Protein AF-A0A6I0ERY8-F1 (afdb_monomer_lite)

pLDDT: mean 76.22, std 21.12, range [36.28, 98.38]

Secondary structure (DSSP, 8-state):
-PPTTHHHHHHHHHHHHHT--HHHHHHHHHHHHHHHHHHSPPPPP------SS---PPPTTHHHHHHHHHHHHHHHHHHHHHHHHHHHHTTS-HHHHHHHHHHHHHHSPPTTPPPPPSSPPP----------PPP--PPP--PPPPPP-

Structure (mmCIF, N/CA/C/O backbone):
data_AF-A0A6I0ERY8-F1
#
_entry.id   AF-A0A6I0ERY8-F1
#
loop_
_atom_site.group_PDB
_atom_site.id
_atom_site.type_symbol
_atom_site.label_atom_id
_atom_site.label_alt_id
_atom_site.label_comp_id
_atom_site.label_asym_id
_atom_site.label_entity_id
_atom_site.label_seq_id
_atom_site.pdbx_PDB_ins_code
_atom_site.Cartn_x
_atom_site.Cartn_y
_atom_site.Cartn_z
_atom_site.occupancy
_atom_site.B_iso_or_equiv
_atom_site.auth_seq_id
_atom_site.auth_comp_id
_atom_site.auth_asym_id
_atom_site.auth_atom_id
_atom_site.pdbx_PDB_model_num
ATOM 1 N N . MET A 1 1 ? 14.276 -9.520 5.525 1.00 51.19 1 MET A N 1
ATOM 2 C CA . MET A 1 1 ? 13.481 -9.197 4.321 1.00 51.19 1 MET A CA 1
ATOM 3 C C . MET A 1 1 ? 12.631 -10.414 3.998 1.00 51.19 1 MET A C 1
ATOM 5 O O . MET A 1 1 ? 13.179 -11.509 3.953 1.00 51.19 1 MET A O 1
ATOM 9 N N . PHE A 1 2 ? 11.310 -10.254 3.922 1.00 54.62 2 PHE A N 1
ATOM 10 C CA . PHE A 1 2 ? 10.366 -11.362 3.760 1.00 54.62 2 PHE A CA 1
ATOM 11 C C . PHE A 1 2 ? 10.671 -12.156 2.479 1.00 54.62 2 PHE A C 1
ATOM 13 O O . PHE A 1 2 ? 10.912 -11.558 1.432 1.00 54.62 2 PHE A O 1
ATOM 20 N N . GLY A 1 3 ? 10.697 -13.490 2.563 1.00 55.03 3 GLY A N 1
ATOM 21 C CA . GLY A 1 3 ? 10.873 -14.354 1.389 1.00 55.03 3 GLY A CA 1
ATOM 22 C C . GLY A 1 3 ? 9.734 -14.195 0.366 1.00 55.03 3 GLY A C 1
ATOM 23 O O . GLY A 1 3 ? 8.746 -13.509 0.653 1.00 55.03 3 GLY A O 1
ATOM 24 N N . PRO A 1 4 ? 9.829 -14.830 -0.818 1.00 57.47 4 PRO A N 1
ATOM 25 C CA . PRO A 1 4 ? 8.770 -14.773 -1.824 1.00 57.47 4 PRO A CA 1
ATOM 26 C C . PRO A 1 4 ? 7.427 -15.214 -1.215 1.00 57.47 4 PRO A C 1
ATOM 28 O O . PRO A 1 4 ? 7.301 -16.315 -0.683 1.00 57.47 4 PRO A O 1
ATOM 31 N N . GLY A 1 5 ? 6.440 -14.312 -1.230 1.00 70.81 5 GLY A N 1
ATOM 32 C CA . GLY A 1 5 ? 5.111 -14.528 -0.641 1.00 70.81 5 GLY A CA 1
ATOM 33 C C . GLY A 1 5 ? 4.985 -14.257 0.866 1.00 70.81 5 GLY A C 1
ATOM 34 O O . GLY A 1 5 ? 3.898 -14.429 1.414 1.00 70.81 5 GLY A O 1
ATOM 35 N N . GLY A 1 6 ? 6.042 -13.814 1.554 1.00 84.62 6 GLY A N 1
ATOM 36 C CA . GLY A 1 6 ? 5.975 -13.493 2.985 1.00 84.62 6 GLY A CA 1
ATOM 37 C C . GLY A 1 6 ? 5.160 -12.232 3.290 1.00 84.62 6 GLY A C 1
ATOM 38 O O . GLY A 1 6 ? 4.380 -12.229 4.238 1.00 84.62 6 GLY A O 1
ATOM 39 N N . LEU A 1 7 ? 5.278 -11.194 2.454 1.00 87.62 7 LEU A N 1
ATOM 40 C CA . LEU A 1 7 ? 4.525 -9.948 2.626 1.00 87.62 7 LEU A CA 1
ATOM 41 C C . LEU A 1 7 ? 3.002 -10.135 2.435 1.00 87.62 7 LEU A C 1
ATOM 43 O O . LEU A 1 7 ? 2.267 -9.744 3.334 1.00 87.62 7 LEU A O 1
ATOM 47 N N . PRO A 1 8 ? 2.495 -10.805 1.377 1.00 90.62 8 PRO A N 1
ATOM 48 C CA . PRO A 1 8 ? 1.063 -11.111 1.261 1.00 90.62 8 PRO A CA 1
ATOM 49 C C . PRO A 1 8 ? 0.481 -11.879 2.459 1.00 90.62 8 PRO A C 1
ATOM 51 O O . PRO A 1 8 ? -0.619 -11.578 2.923 1.00 90.62 8 PRO A O 1
ATOM 54 N N . LYS A 1 9 ? 1.228 -12.857 2.994 1.00 89.94 9 LYS A N 1
ATOM 55 C CA . LYS A 1 9 ? 0.808 -13.628 4.176 1.00 89.94 9 LYS A CA 1
ATOM 56 C C . LYS A 1 9 ? 0.721 -12.753 5.422 1.00 89.94 9 LYS A C 1
ATOM 58 O O . LYS A 1 9 ? -0.240 -12.867 6.175 1.00 89.94 9 LYS A O 1
ATOM 63 N N . LEU A 1 10 ? 1.709 -11.880 5.618 1.00 90.19 10 LEU A N 1
ATOM 64 C CA . LEU A 1 10 ? 1.696 -10.910 6.705 1.00 90.19 10 LEU A CA 1
ATOM 65 C C . LEU A 1 10 ? 0.480 -9.985 6.593 1.00 90.19 10 LEU A C 1
ATOM 67 O O . LEU A 1 10 ? -0.247 -9.841 7.565 1.00 90.19 10 LEU A O 1
ATOM 71 N N . LEU A 1 11 ? 0.221 -9.422 5.410 1.00 92.56 11 LEU A N 1
ATOM 72 C CA . LEU A 1 11 ? -0.927 -8.538 5.181 1.00 92.56 11 LEU A CA 1
ATOM 73 C C . LEU A 1 11 ? -2.255 -9.237 5.495 1.00 92.56 11 LEU A C 1
ATOM 75 O O . LEU A 1 11 ? -3.098 -8.667 6.177 1.00 92.56 11 LEU A O 1
ATOM 79 N N . SER A 1 12 ? -2.402 -10.504 5.105 1.00 91.50 12 SER A N 1
ATOM 80 C CA . SER A 1 12 ? -3.595 -11.294 5.448 1.00 91.50 12 SER A CA 1
ATOM 81 C C . SER A 1 12 ? -3.767 -11.471 6.965 1.00 91.50 12 SER A C 1
ATOM 83 O O . SER A 1 12 ? -4.885 -11.443 7.472 1.00 91.50 12 SER A O 1
ATOM 85 N N . ALA A 1 13 ? -2.671 -11.635 7.713 1.00 92.81 13 ALA A N 1
ATOM 86 C CA . ALA A 1 13 ? -2.724 -11.710 9.174 1.00 92.81 13 ALA A CA 1
ATOM 87 C C . ALA A 1 13 ? -3.077 -10.352 9.810 1.00 92.81 13 ALA A C 1
ATOM 89 O O . ALA A 1 13 ? -3.900 -10.301 10.726 1.00 92.81 13 ALA A O 1
ATOM 90 N N . LEU A 1 14 ? -2.508 -9.256 9.291 1.00 93.62 14 LEU A N 1
ATOM 91 C CA . LEU A 1 14 ? -2.787 -7.898 9.766 1.00 93.62 14 LEU A CA 1
ATOM 92 C C . LEU A 1 14 ? -4.259 -7.518 9.567 1.00 93.62 14 LEU A C 1
ATOM 94 O O . LEU A 1 14 ? -4.845 -6.910 10.458 1.00 93.62 14 LEU A O 1
ATOM 98 N N . GLU A 1 15 ? -4.885 -7.927 8.459 1.00 94.94 15 GLU A N 1
ATOM 99 C CA . GLU A 1 15 ? -6.316 -7.700 8.205 1.00 94.94 15 GLU A CA 1
ATOM 100 C C . GLU A 1 15 ? -7.194 -8.188 9.372 1.00 94.94 15 GLU A C 1
ATOM 102 O O . GLU A 1 15 ? -8.099 -7.484 9.836 1.00 94.94 15 GLU A O 1
ATOM 107 N N . ILE A 1 16 ? -6.879 -9.381 9.885 1.00 95.62 16 ILE A N 1
ATOM 108 C CA . ILE A 1 16 ? -7.598 -10.024 10.988 1.00 95.62 16 ILE A CA 1
ATOM 109 C C . ILE A 1 16 ? -7.272 -9.338 12.323 1.00 95.62 16 ILE A C 1
ATOM 111 O O . ILE A 1 16 ? -8.185 -9.045 13.095 1.00 95.62 16 ILE A O 1
ATOM 115 N N . GLU A 1 17 ? -5.994 -9.053 12.595 1.00 94.38 17 GLU A N 1
ATOM 116 C CA . GLU A 1 17 ? -5.533 -8.448 13.858 1.00 94.38 17 GLU A CA 1
ATOM 117 C C . GLU A 1 17 ? -6.061 -7.012 14.051 1.00 94.38 17 GLU A C 1
ATOM 119 O O . GLU A 1 17 ? -6.553 -6.641 15.129 1.00 94.38 17 GLU A O 1
ATOM 124 N N . ILE A 1 18 ? -6.040 -6.215 12.978 1.00 95.44 18 ILE A N 1
ATOM 125 C CA . ILE A 1 18 ? -6.644 -4.877 12.932 1.00 95.44 18 ILE A CA 1
ATOM 126 C C . ILE A 1 18 ? -8.165 -5.000 13.075 1.00 95.44 18 ILE A C 1
ATOM 128 O O . ILE A 1 18 ? -8.801 -4.213 13.783 1.00 95.44 18 ILE A O 1
ATOM 132 N N . GLY A 1 19 ? -8.743 -6.036 12.467 1.00 96.25 19 GLY A N 1
ATOM 133 C CA . GLY A 1 19 ? -10.175 -6.266 12.434 1.00 96.25 19 GLY A CA 1
ATOM 134 C C . GLY A 1 19 ? -10.841 -5.416 11.360 1.00 96.25 19 GLY A C 1
ATOM 135 O O . GLY A 1 19 ? -11.795 -4.697 11.653 1.00 96.25 19 GLY A O 1
ATOM 136 N N . ILE A 1 20 ? -10.351 -5.505 10.125 1.00 97.12 20 ILE A N 1
ATOM 137 C CA . ILE A 1 20 ? -10.990 -4.888 8.957 1.00 97.12 20 ILE A CA 1
ATOM 138 C C . ILE A 1 20 ? -12.400 -5.480 8.768 1.00 97.12 20 ILE A C 1
ATOM 140 O O . ILE A 1 20 ? -12.656 -6.653 9.060 1.00 97.12 20 ILE A O 1
ATOM 144 N N . ARG A 1 21 ? -13.360 -4.645 8.357 1.00 94.62 21 ARG A N 1
ATOM 145 C CA . ARG A 1 21 ? -14.769 -5.025 8.126 1.00 94.62 21 ARG A CA 1
ATOM 146 C C . ARG A 1 21 ? -15.166 -4.831 6.666 1.00 94.62 21 ARG A C 1
ATOM 148 O O . ARG A 1 21 ? -14.473 -4.150 5.920 1.00 94.62 21 ARG A O 1
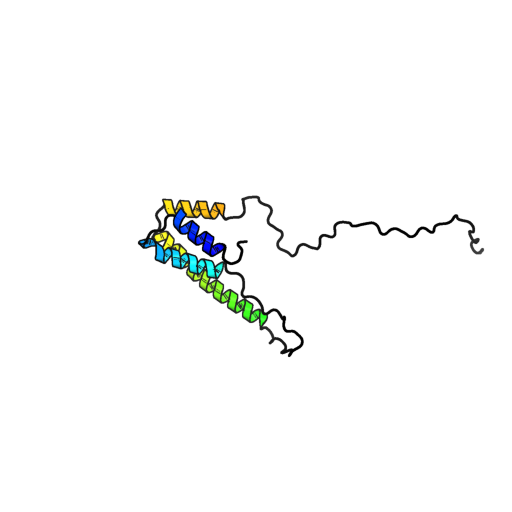ATOM 155 N N . SER A 1 22 ? -16.321 -5.368 6.271 1.00 92.62 22 SER A N 1
ATOM 156 C CA . SER A 1 22 ? -16.825 -5.321 4.887 1.00 92.62 22 SER A CA 1
ATOM 157 C C . SER A 1 22 ? -16.817 -3.916 4.266 1.00 92.62 22 SER A C 1
ATOM 159 O O . SER A 1 22 ? -16.340 -3.760 3.151 1.00 92.62 22 SER A O 1
ATOM 161 N N . GLY A 1 23 ? -17.241 -2.875 4.995 1.00 93.06 23 GLY A N 1
ATOM 162 C CA . GLY A 1 23 ? -17.217 -1.485 4.496 1.00 93.06 23 GLY A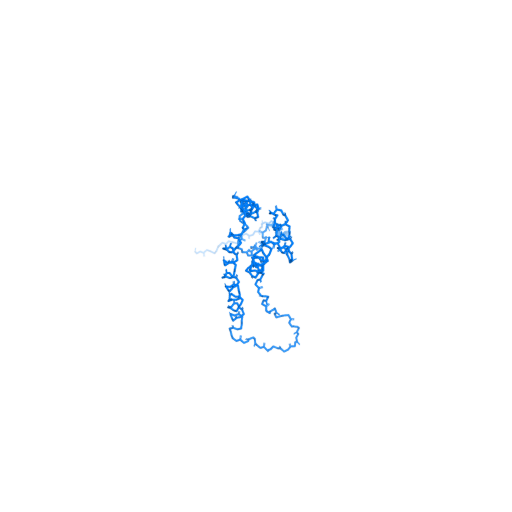 CA 1
ATOM 163 C C . GLY A 1 23 ? -15.813 -0.875 4.305 1.00 93.06 23 GLY A C 1
ATOM 164 O O . GLY A 1 23 ? -15.653 0.141 3.622 1.00 93.06 23 GLY A O 1
ATOM 165 N N . GLN A 1 24 ? -14.791 -1.495 4.898 1.00 96.00 24 GLN A N 1
ATOM 166 C CA . GLN A 1 24 ? -13.386 -1.072 4.864 1.00 96.00 24 GLN A CA 1
ATOM 167 C C . GLN A 1 24 ? -12.548 -1.920 3.895 1.00 96.00 24 GLN A C 1
ATOM 169 O O . GLN A 1 24 ? -11.450 -1.518 3.519 1.00 96.00 24 GLN A O 1
ATOM 174 N N . LEU A 1 25 ? -13.073 -3.074 3.481 1.00 96.62 25 LEU A N 1
ATOM 175 C CA . LEU A 1 25 ? -12.326 -4.141 2.823 1.00 96.62 25 LEU A CA 1
ATOM 176 C C . LEU A 1 25 ? -11.803 -3.734 1.437 1.00 96.62 25 LEU A C 1
ATOM 178 O O . LEU A 1 25 ? -10.677 -4.073 1.093 1.00 96.62 25 LEU A O 1
ATOM 182 N N . ASP A 1 26 ? -12.556 -2.937 0.678 1.00 96.69 26 ASP A N 1
ATOM 183 C CA . ASP A 1 26 ? -12.083 -2.438 -0.623 1.00 96.69 26 ASP A CA 1
ATOM 184 C C . ASP A 1 26 ? -10.897 -1.474 -0.471 1.00 96.69 26 ASP A C 1
ATOM 186 O O . ASP A 1 26 ? -9.883 -1.638 -1.137 1.00 96.69 26 ASP A O 1
ATOM 190 N N . ALA A 1 27 ? -10.963 -0.541 0.488 1.00 96.50 27 ALA A N 1
ATOM 191 C CA . ALA A 1 27 ? -9.852 0.380 0.752 1.00 96.50 27 ALA A CA 1
ATOM 192 C C . ALA A 1 27 ? -8.619 -0.353 1.308 1.00 96.50 27 ALA A C 1
ATOM 194 O O . ALA A 1 27 ? -7.484 0.020 1.018 1.00 96.50 27 ALA A O 1
ATOM 195 N N . TRP A 1 28 ? -8.840 -1.409 2.096 1.00 97.25 28 TRP A N 1
ATOM 196 C CA . TRP A 1 28 ? -7.775 -2.294 2.555 1.00 97.25 28 TRP A CA 1
ATOM 197 C C . TRP A 1 28 ? -7.102 -3.023 1.386 1.00 97.25 28 TRP A C 1
ATOM 199 O O . TRP A 1 28 ? -5.877 -3.024 1.303 1.00 97.25 28 TRP A O 1
ATOM 209 N N . ARG A 1 29 ? -7.883 -3.578 0.450 1.00 97.50 29 ARG A N 1
ATOM 210 C CA . ARG A 1 29 ? -7.359 -4.248 -0.751 1.00 97.50 29 ARG A CA 1
ATOM 211 C C . ARG A 1 29 ? -6.549 -3.299 -1.625 1.00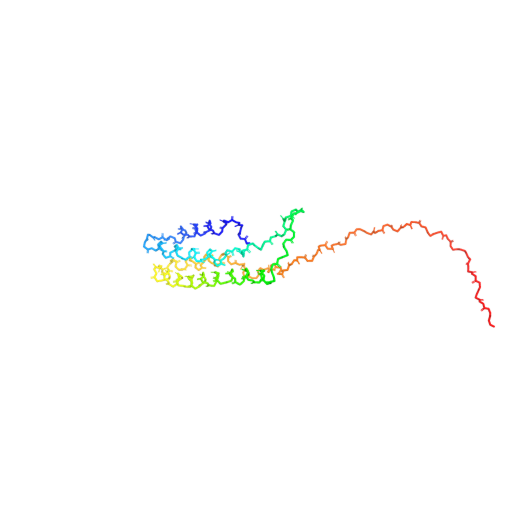 97.50 29 ARG A C 1
ATOM 213 O O . ARG A 1 29 ? -5.420 -3.638 -1.969 1.00 97.50 29 ARG A O 1
ATOM 220 N N . ASP A 1 30 ? -7.075 -2.104 -1.897 1.00 97.94 30 ASP A N 1
ATOM 221 C CA . ASP A 1 30 ? -6.374 -1.072 -2.670 1.00 97.94 30 ASP A CA 1
ATOM 222 C C . ASP A 1 30 ? -5.024 -0.713 -2.029 1.00 97.94 30 ASP A C 1
ATOM 224 O O . ASP A 1 30 ? -4.003 -0.607 -2.714 1.00 97.94 30 ASP A O 1
ATOM 228 N N . PHE A 1 31 ? -4.997 -0.585 -0.697 1.00 97.69 31 PHE A N 1
ATOM 229 C CA . PHE A 1 31 ? -3.768 -0.364 0.062 1.00 97.69 31 PHE A CA 1
ATOM 230 C C . PHE A 1 31 ? -2.788 -1.534 -0.088 1.00 97.69 31 PHE A C 1
ATOM 232 O O . PHE A 1 31 ? -1.617 -1.313 -0.403 1.00 97.69 31 PHE A O 1
ATOM 239 N N . THR A 1 32 ? -3.245 -2.775 0.106 1.00 96.50 32 THR A N 1
ATOM 240 C CA . THR A 1 32 ? -2.370 -3.951 0.020 1.00 96.50 32 THR A CA 1
ATOM 241 C C . THR A 1 32 ? -1.819 -4.163 -1.387 1.00 96.50 32 THR A C 1
ATOM 243 O O . THR A 1 32 ? -0.629 -4.440 -1.527 1.00 96.50 32 THR A O 1
ATOM 246 N N . ASP A 1 33 ? -2.631 -3.969 -2.426 1.00 96.56 33 ASP A N 1
ATOM 247 C CA . ASP A 1 33 ? -2.212 -4.119 -3.820 1.00 96.56 33 ASP A CA 1
ATOM 248 C C . ASP A 1 33 ? -1.156 -3.073 -4.185 1.00 96.56 33 ASP A C 1
ATOM 250 O O . ASP A 1 33 ? -0.094 -3.409 -4.723 1.00 96.56 33 ASP A O 1
ATOM 254 N N . ALA A 1 34 ? -1.392 -1.809 -3.822 1.00 97.50 34 ALA A N 1
ATOM 255 C CA . ALA A 1 34 ? -0.430 -0.740 -4.051 1.00 97.50 34 ALA A CA 1
ATOM 256 C C . ALA A 1 34 ? 0.875 -0.963 -3.264 1.00 97.50 34 ALA A C 1
ATOM 258 O O . ALA A 1 34 ? 1.969 -0.800 -3.813 1.00 97.50 34 ALA A O 1
ATOM 259 N N . LEU A 1 35 ? 0.785 -1.411 -2.007 1.00 95.50 35 LEU A N 1
ATOM 260 C CA . LEU A 1 35 ? 1.953 -1.722 -1.185 1.00 95.50 35 LEU A CA 1
ATOM 261 C C . LEU A 1 35 ? 2.773 -2.872 -1.778 1.00 95.50 35 LEU A C 1
ATOM 263 O O . LEU A 1 35 ? 4.000 -2.789 -1.812 1.00 95.50 35 LEU A O 1
ATOM 267 N N . LEU A 1 36 ? 2.125 -3.924 -2.286 1.00 93.69 36 LEU A N 1
ATOM 268 C CA . LEU A 1 36 ? 2.804 -5.049 -2.935 1.00 93.69 36 LEU A CA 1
ATOM 269 C C . LEU A 1 36 ? 3.538 -4.626 -4.215 1.00 93.69 36 LEU A C 1
ATOM 271 O O . LEU A 1 36 ? 4.621 -5.146 -4.487 1.00 93.69 36 LEU A O 1
ATOM 275 N N . ILE A 1 37 ? 3.002 -3.663 -4.974 1.00 93.19 37 ILE A N 1
ATOM 276 C CA . ILE A 1 37 ? 3.688 -3.092 -6.145 1.00 93.19 37 ILE A CA 1
ATOM 277 C C . ILE A 1 37 ? 4.955 -2.341 -5.720 1.00 93.19 37 ILE A C 1
ATOM 279 O O . ILE A 1 37 ? 6.008 -2.517 -6.333 1.00 93.19 37 ILE A O 1
ATOM 283 N N . VAL A 1 38 ? 4.866 -1.515 -4.676 1.00 94.56 38 VAL A N 1
ATOM 284 C CA . VAL A 1 38 ? 5.984 -0.679 -4.206 1.00 94.56 38 VAL A CA 1
ATOM 285 C C . VAL A 1 38 ? 7.071 -1.515 -3.524 1.00 94.56 38 VAL A C 1
ATOM 287 O O . VAL A 1 38 ? 8.259 -1.325 -3.786 1.00 94.56 38 VAL A O 1
ATOM 290 N N . ALA A 1 39 ? 6.671 -2.454 -2.665 1.00 90.56 39 ALA A N 1
ATOM 291 C CA . ALA A 1 39 ? 7.567 -3.305 -1.883 1.00 90.56 39 ALA A CA 1
ATOM 292 C C . ALA A 1 39 ? 8.055 -4.550 -2.643 1.00 90.56 39 ALA A C 1
ATOM 294 O O . ALA A 1 39 ? 8.906 -5.289 -2.137 1.00 90.56 39 ALA A O 1
ATOM 295 N N . GLY A 1 40 ? 7.520 -4.806 -3.841 1.00 85.75 40 GLY A N 1
ATOM 296 C CA . GLY A 1 40 ? 7.939 -5.914 -4.688 1.00 85.75 40 GLY A CA 1
ATOM 297 C C . GLY A 1 40 ? 9.441 -5.861 -5.008 1.00 85.75 40 GLY A C 1
ATOM 298 O O . GLY A 1 40 ? 10.041 -4.780 -5.043 1.00 85.75 40 GLY A O 1
ATOM 299 N N . PRO A 1 41 ? 10.095 -7.011 -5.246 1.00 79.69 41 PRO A N 1
ATOM 300 C CA . PRO A 1 41 ? 11.483 -7.023 -5.697 1.00 79.69 41 PRO A CA 1
ATOM 301 C C . PRO A 1 41 ? 11.614 -6.327 -7.062 1.00 79.69 41 PRO A C 1
ATOM 303 O O . PRO A 1 41 ? 10.651 -6.324 -7.834 1.00 79.69 41 PRO A O 1
ATOM 306 N N . PRO A 1 42 ? 12.770 -5.707 -7.369 1.00 75.69 42 PRO A N 1
ATOM 307 C CA . PRO A 1 42 ? 13.005 -5.134 -8.694 1.00 75.69 42 PRO A CA 1
ATOM 308 C C . PRO A 1 42 ? 12.849 -6.215 -9.751 1.00 75.69 42 PRO A C 1
ATOM 310 O O . PRO A 1 42 ? 13.197 -7.375 -9.502 1.00 75.69 42 PRO A O 1
ATOM 313 N N . MET A 1 43 ? 12.301 -5.833 -10.909 1.00 75.44 43 MET A N 1
ATOM 314 C CA . MET A 1 43 ? 12.190 -6.736 -12.052 1.00 75.44 43 MET A CA 1
ATOM 315 C C . MET A 1 43 ? 13.531 -7.451 -12.269 1.00 75.44 43 MET A C 1
ATOM 317 O O . MET A 1 43 ? 14.577 -6.790 -12.304 1.00 75.44 43 MET A O 1
ATOM 321 N N . PRO A 1 44 ? 13.536 -8.794 -12.36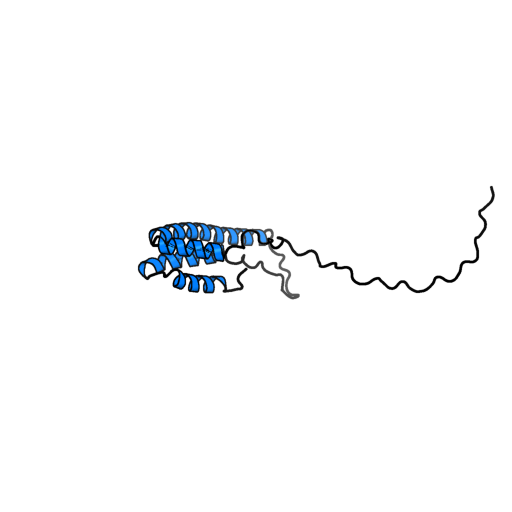2 1.00 67.69 44 PRO A N 1
ATOM 322 C CA . PRO A 1 44 ? 14.771 -9.534 -12.534 1.00 67.69 44 PRO A CA 1
ATOM 323 C C . PRO A 1 44 ? 15.425 -9.088 -13.839 1.00 67.69 44 PRO A C 1
ATOM 325 O O . PRO A 1 44 ? 14.845 -9.223 -14.916 1.00 67.69 44 PRO A O 1
ATOM 328 N N . LEU A 1 45 ? 16.639 -8.547 -13.734 1.00 70.31 45 LEU A N 1
ATOM 329 C CA . LEU A 1 45 ? 17.453 -8.261 -14.907 1.00 70.31 45 LEU A CA 1
ATOM 330 C C . LEU A 1 45 ? 17.691 -9.585 -15.649 1.00 70.31 45 LEU A C 1
ATOM 332 O O . LEU A 1 45 ? 17.948 -10.601 -14.987 1.00 70.31 45 LEU A O 1
ATOM 336 N N . PRO A 1 46 ? 17.616 -9.604 -16.991 1.00 64.75 46 PRO A N 1
ATOM 337 C CA . PRO A 1 46 ? 17.944 -10.797 -17.751 1.00 64.75 46 PRO A CA 1
ATOM 338 C C . PRO A 1 46 ? 19.365 -11.236 -17.381 1.00 64.75 46 PRO A C 1
ATOM 340 O O . PRO A 1 46 ? 20.339 -10.520 -17.603 1.00 64.75 46 PRO A O 1
ATOM 343 N N . ARG A 1 47 ? 19.482 -12.403 -16.738 1.00 59.75 47 ARG A N 1
ATOM 344 C CA . ARG A 1 47 ? 20.774 -13.060 -16.538 1.00 59.75 47 ARG A CA 1
ATOM 345 C C . ARG A 1 47 ? 21.165 -13.670 -17.875 1.00 59.75 47 ARG A C 1
ATOM 347 O O . ARG A 1 47 ? 20.373 -14.425 -18.435 1.00 59.75 47 ARG A O 1
ATOM 354 N N . ASN A 1 48 ? 22.382 -13.400 -18.343 1.00 57.88 48 ASN A N 1
ATOM 355 C CA . ASN A 1 48 ? 22.999 -14.094 -19.476 1.00 57.88 48 ASN A CA 1
ATOM 356 C C . ASN A 1 48 ? 23.285 -15.564 -19.106 1.00 57.88 48 ASN A C 1
ATOM 358 O O . ASN A 1 48 ? 24.433 -15.980 -19.024 1.00 57.88 48 ASN A O 1
ATOM 362 N N . ASN A 1 49 ? 22.246 -16.351 -18.838 1.00 50.88 49 ASN A N 1
ATOM 363 C CA . ASN A 1 49 ? 22.317 -17.799 -18.705 1.00 50.88 49 ASN A CA 1
ATOM 364 C C . ASN A 1 49 ? 21.733 -18.419 -19.976 1.00 50.88 49 ASN A C 1
ATOM 366 O O . ASN A 1 49 ? 20.777 -19.187 -19.926 1.00 50.88 49 ASN A O 1
ATOM 370 N N . ALA A 1 50 ? 22.294 -18.052 -21.124 1.00 47.66 50 ALA A N 1
ATOM 371 C CA . ALA A 1 50 ? 22.225 -18.894 -22.302 1.00 47.66 50 ALA A CA 1
ATOM 372 C C . ALA A 1 50 ? 23.544 -19.666 -22.344 1.00 47.66 50 ALA A C 1
ATOM 374 O O . ALA A 1 50 ? 24.619 -19.081 -22.200 1.00 47.66 50 ALA A O 1
ATOM 375 N N . GLY A 1 51 ? 23.464 -20.987 -22.511 1.00 51.16 51 GLY A N 1
ATOM 376 C CA . GLY A 1 51 ? 24.607 -21.770 -22.972 1.00 51.16 51 GLY A CA 1
ATOM 377 C C . GLY A 1 51 ? 25.125 -21.245 -24.322 1.00 51.16 51 GLY A C 1
ATOM 378 O O . GLY A 1 51 ? 24.679 -20.203 -24.798 1.00 51.16 51 GLY A O 1
ATOM 379 N N . PRO A 1 52 ? 26.066 -21.941 -24.974 1.00 48.28 52 PRO A N 1
ATOM 380 C CA . PRO A 1 52 ? 26.687 -21.460 -26.203 1.00 48.28 52 PRO A CA 1
ATOM 381 C C . PRO A 1 52 ? 25.713 -21.525 -27.394 1.00 48.28 52 PRO A C 1
ATOM 383 O O . PRO A 1 52 ? 25.865 -22.364 -28.272 1.00 48.28 52 PRO A O 1
ATOM 386 N N . GLN A 1 53 ? 24.705 -20.654 -27.436 1.00 52.25 53 GLN A N 1
ATOM 387 C CA . GLN A 1 53 ? 23.901 -20.366 -28.615 1.00 52.25 53 GLN A CA 1
ATOM 388 C C . GLN A 1 53 ? 23.518 -18.883 -28.640 1.00 52.25 53 GLN A C 1
ATOM 390 O O . GLN A 1 53 ? 22.793 -18.392 -27.784 1.00 52.25 53 GLN A O 1
ATOM 395 N N . VAL A 1 54 ? 24.055 -18.228 -29.672 1.00 46.84 54 VAL A N 1
ATOM 396 C CA . VAL A 1 54 ? 23.729 -16.907 -30.223 1.00 46.84 54 VAL A CA 1
ATOM 397 C C . VAL A 1 54 ? 23.885 -15.732 -29.250 1.00 46.84 54 VAL A C 1
ATOM 399 O O . VAL A 1 54 ? 22.993 -15.353 -28.499 1.00 46.84 54 VAL A O 1
ATOM 402 N N . GLN A 1 55 ? 25.071 -15.125 -29.320 1.00 51.50 55 GLN A N 1
ATOM 403 C CA . GLN A 1 55 ? 25.377 -13.816 -28.752 1.00 51.50 55 GLN A CA 1
ATOM 404 C C . GLN A 1 55 ? 24.661 -12.731 -29.573 1.00 51.50 55 GLN A C 1
ATOM 406 O O . GLN A 1 55 ? 25.305 -12.036 -30.357 1.00 51.50 55 GLN A O 1
ATOM 411 N N . ASP A 1 56 ? 23.352 -12.558 -29.397 1.00 61.78 56 ASP A N 1
ATOM 412 C CA . ASP A 1 56 ? 22.771 -11.252 -29.696 1.00 61.78 56 ASP A CA 1
ATOM 413 C C . ASP A 1 56 ? 23.306 -10.287 -28.637 1.00 61.78 56 ASP A C 1
ATOM 415 O O . ASP A 1 56 ? 23.033 -10.404 -27.438 1.00 61.78 56 ASP A O 1
ATOM 419 N N . LYS A 1 57 ? 24.194 -9.387 -29.070 1.00 66.94 57 LYS A N 1
ATOM 420 C CA . LYS A 1 57 ? 24.780 -8.365 -28.204 1.00 66.94 57 LYS A CA 1
ATOM 421 C C . LYS A 1 57 ? 23.622 -7.570 -27.584 1.00 66.94 57 LYS A C 1
ATOM 423 O O . LYS A 1 57 ? 22.801 -7.057 -28.341 1.00 66.94 57 LYS A O 1
ATOM 428 N N . PRO A 1 58 ? 23.533 -7.449 -26.246 1.00 70.38 58 PRO A N 1
ATOM 429 C CA . PRO A 1 58 ? 22.450 -6.699 -25.628 1.00 70.38 58 PRO A CA 1
ATOM 430 C C . PRO A 1 58 ? 22.440 -5.266 -26.169 1.00 70.38 58 PRO A C 1
ATOM 432 O O . PRO A 1 58 ? 23.482 -4.603 -26.185 1.00 70.38 58 PRO A O 1
ATOM 435 N N . GLU A 1 59 ? 21.267 -4.811 -26.617 1.00 80.75 59 GLU A N 1
ATOM 436 C CA . GLU A 1 59 ? 21.059 -3.460 -27.147 1.00 80.75 59 GLU A CA 1
ATOM 437 C C . GLU A 1 59 ? 21.613 -2.405 -26.171 1.00 80.75 59 GLU A C 1
ATOM 439 O O . GLU A 1 59 ? 21.394 -2.529 -24.951 1.00 80.75 59 GLU A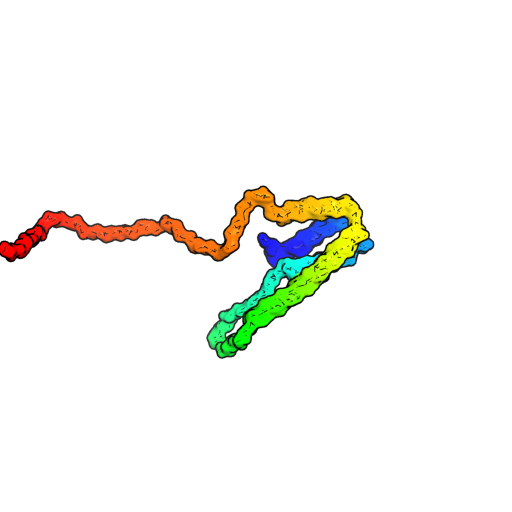 O 1
ATOM 444 N N . PRO A 1 60 ? 22.321 -1.362 -26.656 1.00 88.38 60 PRO A N 1
ATOM 445 C CA . PRO A 1 60 ? 22.786 -0.273 -25.807 1.00 88.38 60 PRO A CA 1
ATOM 446 C C . PRO A 1 60 ? 21.649 0.292 -24.946 1.00 88.38 60 PRO A C 1
ATOM 448 O O . PRO A 1 60 ? 20.532 0.490 -25.416 1.00 88.38 60 PRO A O 1
ATOM 451 N N . PHE A 1 61 ? 21.937 0.556 -23.669 1.00 89.00 61 PHE A N 1
ATOM 452 C CA . PHE A 1 61 ? 20.979 1.081 -22.683 1.00 89.00 61 PHE A CA 1
ATOM 453 C C . PHE A 1 61 ? 19.773 0.182 -22.346 1.00 89.00 61 PHE A C 1
ATOM 455 O O . PHE A 1 61 ? 18.908 0.612 -21.582 1.00 89.00 61 PHE A O 1
ATOM 462 N N . SER A 1 62 ? 19.710 -1.066 -22.821 1.00 87.50 62 SER A N 1
ATOM 463 C CA . SER A 1 62 ? 18.620 -2.007 -22.494 1.00 87.50 62 SER A CA 1
ATOM 464 C C . SER A 1 62 ? 18.416 -2.195 -20.984 1.00 87.50 62 SER A C 1
ATOM 466 O O . SER A 1 62 ? 17.294 -2.078 -20.493 1.00 87.50 62 SER A O 1
ATOM 468 N N . LEU A 1 63 ? 19.496 -2.392 -20.221 1.00 85.81 63 LEU A N 1
ATOM 469 C CA . LEU A 1 63 ? 19.430 -2.507 -18.757 1.00 85.81 63 LEU A CA 1
ATOM 470 C C . LEU A 1 63 ? 18.910 -1.221 -18.100 1.00 85.81 63 LEU A C 1
ATOM 472 O O . LEU A 1 63 ? 18.049 -1.277 -17.225 1.00 85.81 63 LEU A O 1
ATOM 476 N N . SER A 1 64 ? 19.400 -0.058 -18.539 1.00 89.69 64 SER A N 1
ATOM 477 C CA . SER A 1 64 ? 18.953 1.244 -18.030 1.00 89.69 64 SER A CA 1
ATOM 478 C C . SER A 1 64 ? 17.470 1.486 -18.314 1.00 89.69 64 SER A C 1
ATOM 480 O O . SER A 1 64 ? 16.769 2.015 -17.456 1.00 89.69 64 SER A O 1
ATOM 482 N N . ARG A 1 65 ? 16.972 1.057 -19.482 1.00 91.00 65 ARG A N 1
ATOM 483 C CA . ARG A 1 65 ? 15.547 1.126 -19.827 1.00 91.00 65 ARG A CA 1
ATOM 484 C C . ARG A 1 65 ? 14.701 0.245 -18.907 1.00 91.00 65 ARG A C 1
ATOM 486 O O . ARG A 1 65 ? 13.733 0.748 -18.351 1.00 91.00 65 ARG A O 1
ATOM 493 N N . ILE A 1 66 ? 15.094 -1.013 -18.684 1.00 89.06 66 ILE A N 1
ATOM 494 C CA . ILE A 1 66 ? 14.378 -1.933 -17.777 1.00 89.06 66 ILE A CA 1
ATOM 495 C C . ILE A 1 66 ? 14.288 -1.342 -16.364 1.00 89.06 66 ILE A C 1
ATOM 497 O O . ILE A 1 66 ? 13.225 -1.362 -15.746 1.00 89.06 66 ILE A O 1
ATOM 501 N N . LEU A 1 67 ? 15.389 -0.772 -15.863 1.00 91.00 67 LEU A N 1
ATOM 502 C CA . LEU A 1 67 ? 15.412 -0.111 -14.556 1.00 91.00 67 LEU A CA 1
ATOM 503 C C . LEU A 1 67 ? 14.471 1.101 -14.507 1.00 91.00 67 LEU A C 1
ATOM 505 O O . LEU A 1 67 ? 13.740 1.265 -13.533 1.00 91.00 67 LEU A O 1
ATOM 509 N N . ALA A 1 68 ? 14.469 1.940 -15.546 1.00 92.81 68 ALA A N 1
ATOM 510 C CA . ALA A 1 68 ? 13.587 3.102 -15.618 1.00 92.81 68 ALA A CA 1
ATOM 511 C C . ALA A 1 68 ? 12.103 2.700 -15.692 1.00 92.81 68 ALA A C 1
ATOM 513 O O . ALA A 1 68 ? 11.266 3.301 -15.023 1.00 92.81 68 ALA A O 1
ATOM 514 N N . GLU A 1 69 ? 11.768 1.663 -16.460 1.00 92.81 69 GLU A N 1
ATOM 515 C CA . GLU A 1 69 ? 10.404 1.138 -16.566 1.00 92.81 69 GLU A CA 1
ATOM 516 C C . GLU A 1 69 ? 9.909 0.542 -15.240 1.00 92.81 69 GLU A C 1
ATOM 518 O O . GLU A 1 69 ? 8.775 0.808 -14.827 1.00 92.81 69 GLU A O 1
ATOM 523 N N . ASP A 1 70 ? 10.763 -0.204 -14.532 1.00 91.19 70 ASP A N 1
ATOM 524 C CA . ASP A 1 70 ? 10.464 -0.717 -13.191 1.00 91.19 70 ASP A CA 1
ATOM 525 C C . ASP A 1 70 ? 10.263 0.430 -12.187 1.00 91.19 70 ASP A C 1
ATOM 527 O O . ASP A 1 70 ? 9.283 0.438 -11.437 1.00 91.19 70 ASP A O 1
ATOM 531 N N . ALA A 1 71 ? 11.117 1.457 -12.232 1.00 93.19 71 ALA A N 1
ATOM 532 C CA . ALA A 1 71 ? 10.971 2.655 -11.410 1.00 93.19 71 ALA A CA 1
ATOM 533 C C . ALA A 1 71 ? 9.660 3.406 -11.703 1.00 93.19 71 ALA A C 1
ATOM 535 O O . ALA A 1 71 ? 8.959 3.788 -10.768 1.00 93.19 71 ALA A O 1
ATOM 536 N N . LEU A 1 72 ? 9.267 3.558 -12.973 1.00 95.44 72 LEU A N 1
ATOM 537 C CA . LEU A 1 72 ? 7.982 4.160 -13.357 1.00 95.44 72 LEU A CA 1
ATOM 538 C C . LEU A 1 72 ? 6.783 3.333 -12.877 1.00 95.44 72 LEU A C 1
ATOM 540 O O . LEU A 1 72 ? 5.749 3.884 -12.491 1.00 95.44 72 LEU A O 1
ATOM 544 N N . LYS A 1 73 ? 6.887 2.000 -12.904 1.00 93.38 73 LYS A N 1
ATOM 545 C CA . LYS A 1 73 ? 5.846 1.113 -12.370 1.00 93.38 73 LYS A CA 1
ATOM 546 C C . LYS A 1 73 ? 5.698 1.290 -10.857 1.00 93.38 73 LYS A C 1
ATOM 548 O O . LYS A 1 73 ? 4.580 1.478 -10.382 1.00 93.38 73 LYS A O 1
ATOM 553 N N . ARG A 1 74 ? 6.810 1.292 -10.119 1.00 93.56 74 ARG A N 1
ATOM 554 C CA . ARG A 1 74 ? 6.826 1.536 -8.667 1.00 93.56 74 ARG A CA 1
ATOM 555 C C . ARG A 1 74 ? 6.336 2.932 -8.313 1.00 93.56 74 ARG A C 1
ATOM 557 O O . ARG A 1 74 ? 5.580 3.062 -7.363 1.00 93.56 74 ARG A O 1
ATOM 564 N N . GLY A 1 75 ? 6.718 3.951 -9.084 1.00 96.12 75 GLY A N 1
ATOM 565 C CA . GLY A 1 75 ? 6.284 5.335 -8.884 1.00 96.12 75 GLY A CA 1
ATOM 566 C C . GLY A 1 75 ? 4.766 5.479 -8.972 1.00 96.12 75 GLY A C 1
ATOM 567 O O . GLY A 1 75 ? 4.142 5.994 -8.050 1.00 96.12 75 GLY A O 1
ATOM 568 N N . ARG A 1 76 ? 4.148 4.903 -10.011 1.00 97.31 76 ARG A N 1
ATOM 569 C CA . ARG A 1 76 ? 2.678 4.836 -10.120 1.00 97.31 76 ARG A CA 1
ATOM 570 C C . ARG A 1 76 ? 2.042 4.045 -8.973 1.00 97.31 76 ARG A C 1
ATOM 572 O O . ARG A 1 76 ? 1.005 4.447 -8.454 1.00 97.31 76 ARG A O 1
ATOM 579 N N . GLY A 1 77 ? 2.675 2.949 -8.550 1.00 97.19 77 GLY A N 1
ATOM 580 C CA . GLY A 1 77 ? 2.269 2.207 -7.355 1.00 97.19 77 GLY A CA 1
ATOM 581 C C . GLY A 1 77 ? 2.334 3.051 -6.079 1.00 97.19 77 GLY A C 1
ATOM 582 O O . GLY A 1 77 ? 1.436 2.966 -5.253 1.00 97.19 77 GLY A O 1
ATOM 583 N N . ALA A 1 78 ? 3.345 3.908 -5.936 1.00 97.62 78 ALA A N 1
ATOM 584 C CA . ALA A 1 78 ? 3.505 4.792 -4.784 1.00 97.62 78 ALA A CA 1
ATOM 585 C C . ALA A 1 78 ? 2.434 5.891 -4.753 1.00 97.62 78 ALA A C 1
ATOM 587 O O . ALA A 1 78 ? 1.869 6.162 -3.697 1.00 97.62 78 ALA A O 1
ATOM 588 N N . GLU A 1 79 ? 2.094 6.474 -5.905 1.00 98.38 79 GLU A N 1
ATOM 589 C CA . GLU A 1 79 ? 0.964 7.404 -6.010 1.00 98.38 79 GLU A CA 1
ATOM 590 C C . GLU A 1 79 ? -0.359 6.737 -5.610 1.00 98.38 79 GLU A C 1
ATOM 592 O O . GLU A 1 79 ? -1.157 7.325 -4.877 1.00 98.38 79 GLU A O 1
ATOM 597 N N . ALA A 1 80 ? -0.591 5.502 -6.067 1.00 97.94 80 ALA A N 1
ATOM 598 C CA . ALA A 1 80 ? -1.759 4.719 -5.673 1.00 97.94 80 ALA A CA 1
ATOM 599 C C . ALA A 1 80 ? -1.744 4.390 -4.172 1.00 97.94 80 ALA A C 1
ATOM 601 O O . ALA A 1 80 ? -2.778 4.495 -3.518 1.00 97.94 80 ALA A O 1
ATOM 602 N N . LEU A 1 81 ? -0.574 4.068 -3.613 1.00 98.25 81 LEU A N 1
ATOM 603 C CA . LEU A 1 81 ? -0.408 3.751 -2.198 1.00 98.25 81 LEU A CA 1
ATOM 604 C C . LEU A 1 81 ? -0.759 4.947 -1.311 1.00 98.25 81 LEU A C 1
ATOM 606 O O . LEU A 1 81 ? -1.515 4.785 -0.360 1.00 98.25 81 LEU A O 1
ATOM 610 N N . ILE A 1 82 ? -0.275 6.149 -1.639 1.00 98.12 82 ILE A N 1
ATOM 611 C CA . ILE A 1 82 ? -0.606 7.372 -0.889 1.00 98.12 82 ILE A CA 1
ATOM 612 C C . ILE A 1 82 ? -2.122 7.613 -0.903 1.00 98.12 82 ILE A C 1
ATOM 614 O O . ILE A 1 82 ? -2.726 7.798 0.151 1.00 98.12 82 ILE A O 1
ATOM 618 N N . LYS A 1 83 ? -2.763 7.518 -2.077 1.00 98.19 83 LYS A N 1
ATOM 619 C CA . LYS A 1 83 ? -4.224 7.668 -2.198 1.00 98.19 83 LYS A CA 1
ATOM 620 C C . LYS A 1 83 ? -4.989 6.616 -1.392 1.00 98.19 83 LYS A C 1
ATOM 622 O O . LYS A 1 83 ? -5.983 6.944 -0.746 1.00 98.19 83 LYS A O 1
ATOM 627 N N . ALA A 1 84 ? -4.538 5.364 -1.426 1.00 97.88 84 ALA A N 1
ATOM 628 C CA . ALA A 1 84 ? -5.154 4.279 -0.676 1.00 97.88 84 ALA A CA 1
ATOM 629 C C . ALA A 1 84 ? -4.998 4.473 0.841 1.00 97.88 84 ALA A C 1
ATOM 631 O O . ALA A 1 84 ? -5.944 4.215 1.580 1.00 97.88 84 ALA A O 1
ATOM 632 N N . ILE A 1 85 ? -3.855 4.993 1.308 1.00 97.44 85 ILE A N 1
ATOM 633 C CA . ILE A 1 85 ? -3.645 5.363 2.716 1.00 97.44 85 ILE A CA 1
ATOM 634 C C . ILE A 1 85 ? -4.656 6.430 3.143 1.00 97.44 85 ILE A C 1
ATOM 636 O O . ILE A 1 85 ? -5.309 6.262 4.172 1.00 97.44 85 ILE A O 1
ATOM 640 N N . ASP A 1 86 ? -4.832 7.497 2.362 1.00 97.75 86 ASP A N 1
ATOM 641 C CA . ASP A 1 86 ? -5.788 8.561 2.692 1.00 97.75 86 ASP A CA 1
ATOM 642 C C . ASP A 1 86 ? -7.232 8.038 2.731 1.00 97.75 86 ASP A C 1
ATOM 644 O O . ASP A 1 86 ? -7.977 8.309 3.679 1.00 97.75 86 ASP A O 1
ATOM 648 N N . ALA A 1 87 ? -7.616 7.217 1.747 1.00 96.94 87 ALA A N 1
ATOM 649 C CA . ALA A 1 87 ? -8.930 6.581 1.704 1.00 96.94 87 ALA A CA 1
ATOM 650 C C . ALA A 1 87 ? -9.159 5.631 2.892 1.00 96.94 87 ALA A C 1
ATOM 652 O O . ALA A 1 87 ? -10.241 5.625 3.484 1.00 96.94 87 ALA A O 1
ATOM 653 N N . LEU A 1 88 ? -8.146 4.844 3.263 1.00 96.50 88 LEU A N 1
ATOM 654 C CA . LEU A 1 88 ? -8.213 3.913 4.383 1.00 96.50 88 LEU A CA 1
ATOM 655 C C . LEU A 1 88 ? -8.319 4.669 5.712 1.00 96.50 88 LEU A C 1
ATOM 657 O O . LEU A 1 88 ? -9.203 4.368 6.512 1.00 96.50 88 LEU A O 1
ATOM 661 N N . ARG A 1 89 ? -7.512 5.716 5.924 1.00 96.81 89 ARG A N 1
ATOM 662 C CA . ARG A 1 89 ? -7.588 6.569 7.124 1.00 96.81 89 ARG A CA 1
ATOM 663 C C . ARG A 1 89 ? -8.962 7.208 7.308 1.00 96.81 89 ARG A C 1
ATOM 665 O O . ARG A 1 89 ? -9.418 7.312 8.440 1.00 96.81 89 ARG A O 1
ATOM 672 N N . GLY A 1 90 ? -9.639 7.579 6.220 1.00 96.19 90 GLY A N 1
ATOM 673 C CA . GLY A 1 90 ? -11.006 8.106 6.268 1.00 96.19 90 GLY A CA 1
ATOM 674 C C . GLY A 1 90 ? -12.075 7.088 6.694 1.00 96.19 90 GLY A C 1
ATOM 675 O O . GLY A 1 90 ? -13.175 7.492 7.065 1.00 96.19 90 GLY A O 1
ATOM 676 N N . LYS A 1 91 ? -11.779 5.781 6.647 1.00 95.94 91 LYS A N 1
ATOM 677 C CA . LYS A 1 91 ? -12.726 4.693 6.957 1.00 95.94 91 LYS A CA 1
ATOM 678 C C . LYS A 1 91 ? -12.446 3.953 8.266 1.00 95.94 91 LYS A C 1
ATOM 680 O O . LYS A 1 91 ? -13.316 3.216 8.738 1.00 95.94 91 LYS A O 1
ATOM 685 N N . LEU A 1 92 ? -11.235 4.059 8.805 1.00 96.25 92 LEU A N 1
ATOM 686 C CA . LEU A 1 92 ? -10.832 3.347 10.017 1.00 96.25 92 LEU A CA 1
ATOM 687 C C . LEU A 1 92 ? -11.247 4.098 11.284 1.00 96.25 92 LEU A C 1
ATOM 689 O O . LEU A 1 92 ? -11.293 5.326 11.310 1.00 96.25 92 LEU A O 1
ATOM 693 N N . THR A 1 93 ? -11.519 3.349 12.353 1.00 96.56 93 THR A N 1
ATOM 694 C CA . THR A 1 93 ? -11.728 3.946 13.678 1.00 96.56 93 THR A CA 1
ATOM 695 C C . THR A 1 93 ? -10.385 4.354 14.302 1.00 96.56 93 THR A C 1
ATOM 697 O O . THR A 1 93 ? -9.342 3.80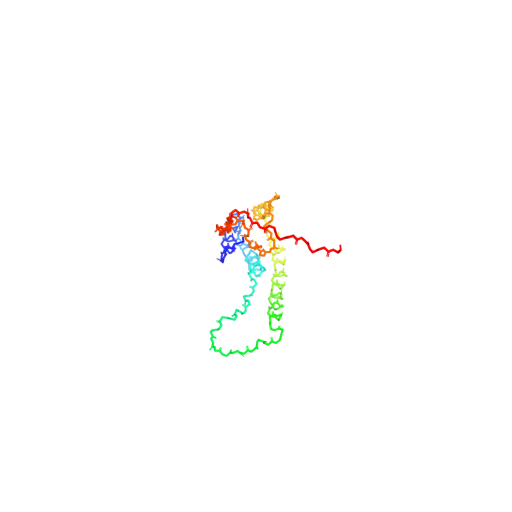0 13.928 1.00 96.56 93 THR A O 1
ATOM 700 N N . PRO A 1 94 ? -10.372 5.283 15.277 1.00 96.44 94 PRO A N 1
ATOM 701 C CA . PRO A 1 94 ? -9.150 5.656 15.991 1.00 96.44 94 PRO A CA 1
ATOM 702 C C . PRO A 1 94 ? -8.408 4.453 16.592 1.00 96.44 94 PRO A C 1
ATOM 704 O O . PRO A 1 94 ? -7.183 4.381 16.531 1.00 96.44 94 PRO A O 1
ATOM 707 N N . GLU A 1 95 ? -9.140 3.464 17.105 1.00 95.69 95 GLU A N 1
ATOM 708 C CA . GLU A 1 95 ? -8.571 2.247 17.690 1.00 95.69 95 GLU A CA 1
ATOM 709 C C . GLU A 1 95 ? -7.894 1.368 16.630 1.00 95.69 95 GLU A C 1
ATOM 711 O O . GLU A 1 95 ? -6.836 0.792 16.882 1.00 95.69 95 GLU A O 1
ATOM 716 N N . GLN A 1 96 ? -8.474 1.265 15.429 1.00 96.75 96 GLN A N 1
ATOM 717 C CA . GLN A 1 96 ? -7.858 0.536 14.316 1.00 96.75 96 GLN A CA 1
ATOM 718 C C . GLN A 1 96 ? -6.595 1.244 13.812 1.00 96.75 96 GLN A C 1
ATOM 720 O O . GLN A 1 96 ? -5.607 0.577 13.510 1.00 96.75 96 GLN A O 1
ATOM 725 N N . LEU A 1 97 ? -6.604 2.580 13.762 1.00 96.75 97 LEU A N 1
ATOM 726 C CA . LEU A 1 97 ? -5.420 3.369 13.415 1.00 96.75 97 LEU A CA 1
ATOM 727 C C . LEU A 1 97 ? -4.289 3.165 14.428 1.00 96.75 97 LEU A C 1
ATOM 729 O O . LEU A 1 97 ? -3.144 2.976 14.023 1.00 96.75 97 LEU A O 1
ATOM 733 N N . GLN A 1 98 ? -4.607 3.134 15.725 1.00 95.38 98 GLN A N 1
ATOM 734 C CA . GLN A 1 98 ? -3.610 2.858 16.759 1.00 95.38 98 GLN A CA 1
ATOM 735 C C . GLN A 1 98 ? -3.008 1.457 16.601 1.00 95.38 98 GLN A C 1
ATOM 737 O O . GLN A 1 98 ? -1.789 1.311 16.620 1.00 95.38 98 GLN A O 1
ATOM 742 N N . LYS A 1 99 ? -3.840 0.435 16.355 1.00 95.06 99 LYS A N 1
ATOM 743 C CA . LYS A 1 99 ? -3.348 -0.924 16.082 1.00 95.06 99 LYS A CA 1
ATOM 744 C C . LYS A 1 99 ? -2.395 -0.971 14.891 1.00 95.06 99 LYS A C 1
ATOM 746 O O . LYS A 1 99 ? -1.389 -1.666 14.961 1.00 95.06 99 LYS A O 1
ATOM 751 N N . ILE A 1 100 ? -2.700 -0.255 13.806 1.00 93.56 100 ILE A N 1
ATOM 752 C CA . ILE A 1 100 ? -1.806 -0.176 12.642 1.00 93.56 100 ILE A CA 1
ATOM 753 C C . ILE A 1 100 ? -0.459 0.423 13.047 1.00 93.56 100 ILE A C 1
ATOM 755 O O . ILE A 1 100 ? 0.567 -0.178 12.744 1.00 93.56 100 ILE A O 1
ATOM 759 N N . ALA A 1 101 ? -0.452 1.542 13.775 1.00 92.81 101 ALA A N 1
ATOM 760 C CA . ALA A 1 101 ? 0.786 2.175 14.231 1.00 92.81 101 ALA A CA 1
ATOM 761 C C . ALA A 1 101 ? 1.630 1.235 15.114 1.00 92.81 101 ALA A C 1
ATOM 763 O O . ALA A 1 101 ? 2.842 1.114 14.920 1.00 92.81 101 ALA A O 1
ATOM 764 N N . ASP A 1 102 ? 0.991 0.512 16.037 1.00 91.38 102 ASP A N 1
ATOM 765 C CA . ASP A 1 102 ? 1.666 -0.465 16.898 1.00 91.38 102 ASP A CA 1
ATOM 766 C C . ASP A 1 102 ? 2.243 -1.637 16.081 1.00 91.38 102 ASP A C 1
ATOM 768 O O . ASP A 1 102 ? 3.339 -2.132 16.361 1.00 91.38 102 ASP A O 1
ATOM 772 N N . LEU A 1 103 ? 1.527 -2.084 15.044 1.00 90.19 103 LEU A N 1
ATOM 773 C CA . LEU A 1 103 ? 1.979 -3.144 14.142 1.00 90.19 103 LEU A CA 1
ATOM 774 C C . LEU A 1 103 ? 3.155 -2.692 13.276 1.00 90.19 103 LEU A C 1
ATOM 776 O O . LEU A 1 103 ? 4.133 -3.429 13.155 1.00 90.19 103 LEU A O 1
ATOM 780 N N . GLU A 1 104 ? 3.117 -1.479 12.729 1.00 87.50 104 GLU A N 1
ATOM 781 C CA . GLU A 1 104 ? 4.235 -0.899 11.979 1.00 87.50 104 GLU A CA 1
ATOM 782 C C . GLU A 1 104 ? 5.491 -0.761 12.848 1.00 87.50 104 GLU A C 1
ATOM 784 O O . GLU A 1 104 ? 6.584 -1.132 12.413 1.00 87.50 104 GLU A O 1
ATOM 789 N N . ALA A 1 105 ? 5.341 -0.335 14.107 1.00 86.31 105 ALA A N 1
ATOM 790 C CA . ALA A 1 105 ? 6.447 -0.255 15.059 1.00 86.31 105 ALA A CA 1
ATOM 791 C C . ALA A 1 105 ? 7.095 -1.625 15.335 1.00 86.31 105 ALA A C 1
ATOM 793 O O . ALA A 1 105 ? 8.311 -1.713 15.505 1.00 86.31 105 ALA A O 1
ATOM 794 N N . ARG A 1 106 ? 6.304 -2.708 15.340 1.00 84.56 106 ARG A N 1
ATOM 795 C CA . ARG A 1 106 ? 6.798 -4.090 15.501 1.00 84.56 106 ARG A CA 1
ATOM 796 C C . ARG A 1 106 ? 7.472 -4.638 14.242 1.00 84.56 106 ARG A C 1
ATOM 798 O O . ARG A 1 106 ? 8.302 -5.540 14.347 1.00 84.56 106 ARG A O 1
ATOM 805 N N . LEU A 1 107 ? 7.086 -4.145 13.065 1.00 78.44 107 LEU A N 1
ATOM 806 C CA . LEU A 1 107 ? 7.632 -4.568 11.771 1.00 78.44 107 LEU A CA 1
ATOM 807 C C . LEU A 1 107 ? 8.914 -3.819 11.390 1.00 78.44 107 LEU A C 1
ATOM 809 O O . LEU A 1 107 ? 9.709 -4.334 10.598 1.00 78.44 107 LEU A O 1
ATOM 813 N N . GLY A 1 108 ? 9.119 -2.622 11.939 1.00 67.94 108 GLY A N 1
ATOM 814 C CA . GLY A 1 108 ? 10.344 -1.852 11.766 1.00 67.94 108 GLY A CA 1
ATOM 815 C C . GLY A 1 108 ? 11.569 -2.535 12.393 1.00 67.94 108 GLY A C 1
ATOM 816 O O . GLY A 1 108 ? 11.440 -3.329 13.328 1.00 67.94 108 GLY A O 1
ATOM 817 N N . PRO A 1 109 ? 12.790 -2.249 11.898 1.00 64.25 109 PRO A N 1
ATOM 818 C CA . PRO A 1 109 ? 14.000 -2.641 12.610 1.00 64.25 109 PRO A CA 1
ATOM 819 C C . PRO A 1 109 ? 13.965 -2.054 14.032 1.00 64.25 109 PRO A C 1
ATOM 821 O O . PRO A 1 109 ? 13.550 -0.904 14.197 1.00 64.25 109 PRO A O 1
ATOM 824 N N . PRO A 1 110 ? 14.388 -2.812 15.062 1.00 57.38 110 PRO A N 1
ATOM 825 C CA . PRO A 1 110 ? 14.337 -2.329 16.433 1.00 57.38 110 PRO A CA 1
ATOM 826 C C . PRO A 1 110 ? 15.146 -1.030 16.553 1.00 57.38 110 PRO A C 1
ATOM 828 O O . PRO A 1 110 ? 16.249 -0.955 15.993 1.00 57.38 110 PRO A O 1
ATOM 831 N N . PRO A 1 111 ? 14.643 -0.010 17.272 1.00 57.09 111 PRO A N 1
ATOM 832 C CA . PRO A 1 111 ? 15.403 1.209 17.509 1.00 57.09 111 PRO A CA 1
ATOM 833 C C . PRO A 1 111 ? 16.732 0.850 18.192 1.00 57.09 111 PRO A C 1
ATOM 835 O O . PRO A 1 111 ? 16.750 0.303 19.291 1.00 57.09 111 PRO A O 1
ATOM 838 N N . GLY A 1 112 ? 17.849 1.105 17.501 1.00 62.69 112 GLY A N 1
ATOM 839 C CA . GLY A 1 112 ? 19.206 0.806 17.981 1.00 62.69 112 GLY A CA 1
ATOM 840 C C . GLY A 1 112 ? 19.790 -0.554 17.570 1.00 62.69 112 GLY A C 1
ATOM 841 O O . GLY A 1 112 ? 20.903 -0.875 17.982 1.00 62.69 112 GLY A O 1
ATOM 842 N N . GLY A 1 113 ? 19.098 -1.352 16.750 1.00 58.56 113 GLY A N 1
ATOM 843 C CA . GLY A 1 113 ? 19.680 -2.567 16.176 1.00 58.56 113 GLY A CA 1
ATOM 844 C C . GLY A 1 113 ? 20.782 -2.242 15.155 1.00 58.56 113 GLY A C 1
ATOM 845 O O . GLY A 1 113 ? 20.621 -1.301 14.374 1.00 58.56 113 GLY A O 1
ATOM 846 N N . PRO A 1 114 ? 21.899 -2.993 15.109 1.00 62.72 114 PRO A N 1
ATOM 847 C CA . PRO A 1 114 ? 22.921 -2.782 14.091 1.00 62.72 114 PRO A CA 1
ATOM 848 C C . PRO A 1 114 ? 22.308 -2.986 12.700 1.00 62.72 114 PRO A C 1
ATOM 850 O O . PRO A 1 114 ? 21.841 -4.078 12.370 1.00 62.72 114 PRO A O 1
ATOM 853 N N . MET A 1 115 ? 22.308 -1.931 11.880 1.00 59.22 115 MET A N 1
ATOM 854 C CA . MET A 1 115 ? 21.985 -2.046 10.459 1.00 59.22 115 MET A CA 1
ATOM 855 C C . MET A 1 115 ? 22.935 -3.079 9.837 1.00 59.22 115 MET A C 1
ATOM 857 O O . MET A 1 115 ? 24.152 -2.950 10.005 1.00 59.22 115 MET A O 1
ATOM 861 N N . PRO A 1 116 ? 22.437 -4.107 9.123 1.00 60.66 116 PRO A N 1
ATOM 862 C CA . PRO A 1 116 ? 23.320 -4.928 8.315 1.00 60.66 116 PRO A CA 1
ATOM 863 C C . PRO A 1 116 ? 24.026 -4.002 7.311 1.00 60.66 116 PRO A C 1
ATOM 865 O O . PRO A 1 116 ? 23.364 -3.150 6.712 1.00 60.66 116 PRO A O 1
ATOM 868 N N . PRO A 1 117 ? 25.354 -4.112 7.139 1.00 61.28 117 PRO A N 1
ATOM 869 C CA . PRO A 1 117 ? 26.078 -3.228 6.238 1.00 61.28 117 PRO A CA 1
ATOM 870 C C . PRO A 1 117 ? 25.501 -3.348 4.822 1.00 61.28 117 PRO A C 1
ATOM 872 O O . PRO A 1 117 ? 25.389 -4.449 4.280 1.00 61.28 117 PRO A O 1
ATOM 875 N N . PHE A 1 118 ? 25.128 -2.212 4.228 1.00 50.34 118 PHE A N 1
ATOM 876 C CA . PHE A 1 118 ? 24.756 -2.123 2.818 1.00 50.34 118 PHE A CA 1
ATOM 877 C C . PHE A 1 118 ? 26.009 -2.336 1.965 1.00 50.34 118 PHE A C 1
ATOM 879 O O . PHE A 1 118 ? 26.776 -1.413 1.708 1.00 50.34 118 PHE A O 1
ATOM 886 N N . GLY A 1 119 ? 26.233 -3.578 1.553 1.00 53.56 119 GLY A N 1
ATOM 887 C CA . GLY A 1 119 ? 27.306 -3.952 0.642 1.00 53.56 119 GLY A CA 1
ATOM 888 C C . GLY A 1 119 ? 27.491 -5.468 0.595 1.00 53.56 119 GLY A C 1
ATOM 889 O O . GLY A 1 119 ? 27.077 -6.168 1.523 1.00 53.56 119 GLY A O 1
ATOM 890 N N . PRO A 1 120 ? 28.115 -6.015 -0.463 1.00 49.00 120 PRO A N 1
ATOM 891 C CA . PRO A 1 120 ? 28.646 -7.366 -0.388 1.00 49.00 120 PRO A CA 1
ATOM 892 C C . PRO A 1 120 ? 29.599 -7.403 0.807 1.00 49.00 120 PRO A C 1
ATOM 894 O O . PRO A 1 120 ? 30.470 -6.539 0.907 1.00 49.00 120 PRO A O 1
ATOM 897 N N . ARG A 1 121 ? 29.448 -8.378 1.712 1.00 53.44 121 ARG A N 1
ATOM 898 C CA . ARG A 1 121 ? 30.495 -8.660 2.703 1.00 53.44 121 ARG A CA 1
ATOM 899 C C . ARG A 1 121 ? 31.806 -8.812 1.922 1.00 53.44 121 ARG A C 1
ATOM 901 O O . ARG A 1 121 ? 31.870 -9.724 1.092 1.00 53.44 121 ARG A O 1
ATOM 908 N N . PRO A 1 122 ? 32.833 -7.966 2.144 1.00 46.09 122 PRO A N 1
ATOM 909 C CA . PRO A 1 122 ? 34.174 -8.318 1.721 1.00 46.09 122 PRO A CA 1
ATOM 910 C C . PRO A 1 122 ? 34.451 -9.696 2.303 1.00 46.09 122 PRO A C 1
ATOM 912 O O . PRO A 1 122 ? 34.088 -9.963 3.454 1.00 46.09 122 PRO A O 1
ATOM 915 N N . GLY A 1 123 ? 34.982 -10.584 1.467 1.00 48.38 123 GLY A N 1
ATOM 916 C CA . GLY A 1 123 ? 35.257 -11.961 1.831 1.00 48.38 123 GLY A CA 1
ATOM 917 C C . GLY A 1 123 ? 35.852 -12.046 3.230 1.00 48.38 123 GLY A C 1
ATOM 918 O O . GLY A 1 123 ? 36.688 -11.236 3.629 1.00 48.38 123 GLY A O 1
ATOM 919 N N . ASN A 1 124 ? 35.369 -13.030 3.973 1.00 45.31 124 ASN A N 1
ATOM 920 C CA . ASN A 1 124 ? 35.906 -13.452 5.247 1.00 45.31 124 ASN A CA 1
ATOM 921 C C . ASN A 1 124 ? 37.359 -13.929 5.047 1.00 45.31 124 ASN A C 1
ATOM 923 O O . ASN A 1 124 ? 37.617 -15.129 5.021 1.00 45.31 124 ASN A O 1
ATOM 927 N N . PHE A 1 125 ? 38.306 -13.003 4.893 1.00 47.91 125 PHE A N 1
ATOM 928 C CA . PHE A 1 125 ? 39.733 -13.259 5.052 1.00 47.91 125 PHE A CA 1
ATOM 929 C C . PHE A 1 125 ? 40.045 -13.236 6.549 1.00 47.91 125 PHE A C 1
ATOM 931 O O . PHE A 1 125 ? 40.722 -12.350 7.062 1.00 47.91 125 PHE A O 1
ATOM 938 N N . GLY A 1 126 ? 39.487 -14.211 7.270 1.00 37.97 126 GLY A N 1
ATOM 939 C CA . GLY A 1 126 ? 40.077 -14.624 8.536 1.00 37.97 126 GLY A CA 1
ATOM 940 C C . GLY A 1 126 ? 41.446 -15.263 8.260 1.00 37.97 126 GLY A C 1
ATOM 941 O O . GLY A 1 126 ? 41.624 -15.871 7.201 1.00 37.97 126 GLY A O 1
ATOM 942 N N . PRO A 1 127 ? 42.424 -15.131 9.169 1.00 47.22 127 PRO A N 1
ATOM 943 C CA . PRO A 1 127 ? 43.753 -15.690 8.973 1.00 47.22 127 PRO A CA 1
ATOM 944 C C . PRO A 1 127 ? 43.679 -17.220 9.066 1.00 47.22 127 PRO A C 1
ATOM 946 O O . PRO A 1 127 ? 43.322 -17.775 10.102 1.00 47.22 127 PRO A O 1
ATOM 949 N N . GLY A 1 128 ? 44.006 -17.899 7.971 1.00 36.28 128 GLY A N 1
ATOM 950 C CA . GLY A 1 128 ? 44.169 -19.351 7.894 1.00 36.28 128 GLY A CA 1
ATOM 951 C C . GLY A 1 128 ? 45.519 -19.694 7.264 1.00 36.28 128 GLY A C 1
ATOM 952 O O . GLY A 1 128 ? 46.102 -18.866 6.570 1.00 36.28 128 GLY A O 1
ATOM 953 N N . PRO A 1 129 ? 46.032 -20.897 7.539 1.00 38.59 129 PRO A N 1
ATOM 954 C CA . PRO A 1 129 ? 47.174 -21.157 8.404 1.00 38.59 129 PRO A CA 1
ATOM 955 C C . PRO A 1 129 ? 48.518 -20.807 7.758 1.00 38.59 129 PRO A C 1
ATOM 957 O O . PRO A 1 129 ? 48.676 -20.848 6.540 1.00 38.59 129 PRO A O 1
ATOM 960 N N . ALA A 1 130 ? 49.498 -20.508 8.616 1.00 43.78 130 ALA A N 1
ATOM 961 C CA . ALA A 1 130 ? 50.891 -20.307 8.249 1.00 43.78 130 ALA A CA 1
ATOM 962 C C . ALA A 1 130 ? 51.359 -21.392 7.269 1.00 43.78 130 ALA A C 1
ATOM 964 O O . ALA A 1 130 ? 51.371 -22.583 7.593 1.00 43.78 130 ALA A O 1
ATOM 965 N N . ALA A 1 131 ? 51.752 -20.959 6.072 1.00 41.78 131 ALA A N 1
ATOM 966 C CA . ALA A 1 131 ? 52.526 -21.778 5.164 1.00 41.78 131 ALA A CA 1
ATOM 967 C C . ALA A 1 131 ? 53.759 -22.277 5.928 1.00 41.78 131 ALA A C 1
ATOM 969 O O . ALA A 1 131 ? 54.596 -21.494 6.380 1.00 41.78 131 ALA A O 1
ATOM 970 N N . ARG A 1 132 ? 53.821 -23.595 6.115 1.00 42.09 132 ARG A N 1
ATOM 971 C CA . ARG A 1 132 ? 54.980 -24.315 6.630 1.00 42.09 132 ARG A CA 1
ATOM 972 C C . ARG A 1 132 ? 56.182 -23.949 5.757 1.00 42.09 132 ARG A C 1
ATOM 974 O O . ARG A 1 132 ? 56.227 -24.325 4.589 1.00 42.09 132 ARG A O 1
ATOM 981 N N . LEU A 1 133 ? 57.118 -23.185 6.314 1.00 46.31 133 LEU A N 1
ATOM 982 C CA . LEU A 1 133 ? 58.414 -22.930 5.688 1.00 46.31 133 LEU A CA 1
ATOM 983 C C . LEU A 1 133 ? 59.129 -24.280 5.491 1.00 46.31 133 LEU A C 1
ATOM 985 O O . LEU A 1 133 ? 59.110 -25.097 6.417 1.00 46.31 133 LEU A O 1
ATOM 989 N N . PRO A 1 134 ? 59.737 -24.551 4.323 1.00 41.16 134 PRO A N 1
ATOM 990 C CA . PRO A 1 134 ? 60.565 -25.735 4.157 1.00 41.16 134 PRO A CA 1
ATOM 991 C C . PRO A 1 134 ? 61.802 -25.638 5.061 1.00 41.16 134 PRO A C 1
ATOM 993 O O . PRO A 1 134 ? 62.531 -24.646 5.046 1.00 41.16 134 PRO A O 1
ATOM 996 N N . GLU A 1 135 ? 62.004 -26.683 5.865 1.00 42.12 135 GLU A N 1
ATOM 997 C CA . GLU A 1 135 ? 63.217 -26.940 6.642 1.00 42.12 135 GLU A CA 1
ATOM 998 C C . GLU A 1 135 ? 64.440 -26.930 5.720 1.00 42.12 135 GLU A C 1
ATOM 1000 O O . GLU A 1 135 ? 64.516 -27.699 4.763 1.00 42.12 135 GLU A O 1
ATOM 1005 N N . GLY A 1 136 ? 65.403 -26.053 6.005 1.00 40.84 136 GLY A N 1
ATOM 1006 C CA . GLY A 1 136 ? 66.616 -25.958 5.200 1.00 40.84 136 GLY A CA 1
ATOM 1007 C C . GLY A 1 136 ? 67.533 -24.805 5.587 1.00 40.84 136 GLY A C 1
ATOM 1008 O O . GLY A 1 136 ? 67.950 -24.048 4.720 1.00 40.84 136 GLY A O 1
ATOM 1009 N N . PHE A 1 137 ? 67.846 -24.651 6.877 1.00 38.22 137 PHE A N 1
ATOM 1010 C CA . PHE A 1 137 ? 68.944 -23.787 7.323 1.00 38.22 137 PHE A CA 1
ATOM 1011 C C . PHE A 1 137 ? 69.941 -24.630 8.127 1.00 38.22 137 PHE A C 1
ATOM 1013 O O . PHE A 1 137 ? 69.832 -24.774 9.343 1.00 38.22 137 PHE A O 1
ATOM 1020 N N . GLY A 1 138 ? 70.876 -25.253 7.407 1.00 42.47 138 GLY A N 1
ATOM 1021 C CA . GLY A 1 138 ? 72.083 -25.843 7.983 1.00 42.47 138 GLY A CA 1
ATOM 1022 C C . GLY A 1 138 ? 73.083 -24.761 8.427 1.00 42.47 138 GLY A C 1
ATOM 1023 O O . GLY A 1 138 ? 72.938 -23.594 8.050 1.00 42.47 138 GLY A O 1
ATOM 1024 N N . PRO A 1 139 ? 74.068 -25.123 9.266 1.00 42.41 139 PRO A N 1
ATOM 1025 C CA . PRO A 1 139 ? 74.912 -24.176 9.989 1.00 42.41 139 PRO A CA 1
ATOM 1026 C C . PRO A 1 139 ? 75.882 -23.395 9.088 1.00 42.41 139 PRO A C 1
ATOM 1028 O O . PRO A 1 139 ? 76.358 -23.879 8.065 1.00 42.41 139 PRO A O 1
ATOM 1031 N N . ARG A 1 140 ? 76.149 -22.155 9.513 1.00 47.88 140 ARG A N 1
ATOM 1032 C CA . ARG A 1 140 ? 77.053 -21.176 8.898 1.00 47.88 140 ARG A CA 1
ATOM 1033 C C . ARG A 1 140 ? 78.503 -21.660 8.921 1.00 47.88 140 ARG A C 1
ATOM 1035 O O . ARG A 1 140 ? 79.035 -21.815 10.008 1.00 47.88 140 ARG A O 1
ATOM 1042 N N . ASP A 1 141 ? 79.143 -21.714 7.756 1.00 44.97 141 ASP A N 1
ATOM 1043 C CA . ASP A 1 141 ? 80.593 -21.560 7.607 1.00 44.97 141 ASP A CA 1
ATOM 1044 C C . ASP A 1 141 ? 80.907 -20.931 6.240 1.00 44.97 141 ASP A C 1
ATOM 1046 O O . ASP A 1 141 ? 80.434 -21.402 5.207 1.00 44.97 141 ASP A O 1
ATOM 1050 N N . GLY A 1 142 ? 81.695 -19.849 6.243 1.00 40.75 142 GLY A N 1
ATOM 1051 C CA . GLY A 1 142 ? 82.295 -19.261 5.037 1.00 40.75 142 GLY A CA 1
ATOM 1052 C C . GLY A 1 142 ? 81.847 -17.837 4.682 1.00 40.75 142 GLY A C 1
ATOM 1053 O O . GLY A 1 142 ? 81.128 -17.633 3.709 1.00 40.75 142 GLY A O 1
ATOM 1054 N N . LEU A 1 143 ? 82.329 -16.828 5.419 1.00 50.25 143 LEU A N 1
ATOM 1055 C CA . LEU A 1 143 ? 82.467 -15.469 4.873 1.00 50.25 143 LEU A CA 1
ATOM 1056 C C . LEU A 1 143 ? 83.575 -15.480 3.799 1.00 50.25 143 LEU A C 1
ATOM 1058 O O . LEU A 1 143 ? 84.695 -15.874 4.131 1.00 50.25 143 LEU A O 1
ATOM 1062 N N . PRO A 1 144 ? 83.356 -14.987 2.568 1.00 60.69 144 PRO A N 1
ATOM 1063 C CA . PRO A 1 144 ? 84.464 -14.517 1.746 1.00 60.69 144 PRO A CA 1
ATOM 1064 C C . PRO A 1 144 ? 84.912 -13.120 2.228 1.00 60.69 144 PRO A C 1
ATOM 1066 O O . PRO A 1 144 ? 84.066 -12.313 2.630 1.00 60.69 144 PRO A O 1
ATOM 1069 N N . PRO A 1 145 ? 86.222 -12.805 2.220 1.00 62.53 145 PRO A N 1
ATOM 1070 C CA . PRO A 1 145 ? 86.709 -11.495 2.646 1.00 62.53 145 PRO A CA 1
ATOM 1071 C C . PRO A 1 145 ? 86.282 -10.396 1.655 1.00 62.53 145 PRO A C 1
ATOM 1073 O O . PRO A 1 145 ? 86.138 -10.670 0.460 1.00 62.53 145 PRO A O 1
ATOM 1076 N N . PRO A 1 146 ? 86.094 -9.144 2.113 1.00 63.69 146 PRO A N 1
ATOM 1077 C CA . PRO A 1 146 ? 85.809 -8.033 1.215 1.00 63.69 146 PRO A CA 1
ATOM 1078 C C . PRO A 1 146 ? 87.049 -7.670 0.374 1.00 63.69 146 PRO A C 1
ATOM 1080 O O . PRO A 1 146 ? 88.180 -7.851 0.835 1.00 63.69 146 PRO A O 1
ATOM 1083 N N . PRO A 1 147 ? 86.867 -7.136 -0.847 1.00 54.31 147 PRO A N 1
ATOM 1084 C CA . PRO A 1 147 ? 87.980 -6.707 -1.684 1.00 54.31 147 PRO A CA 1
ATOM 1085 C C . PRO A 1 147 ? 88.683 -5.485 -1.076 1.00 54.31 147 PRO A C 1
ATOM 1087 O O . PRO A 1 147 ? 88.036 -4.512 -0.684 1.00 54.31 147 PRO A O 1
ATOM 1090 N N . ALA A 1 148 ? 90.014 -5.541 -1.019 1.00 54.44 148 ALA A N 1
ATOM 1091 C CA . ALA A 1 148 ? 90.861 -4.427 -0.611 1.00 54.44 148 ALA A CA 1
ATOM 1092 C C . ALA A 1 148 ? 90.829 -3.293 -1.652 1.00 54.44 148 ALA A C 1
ATOM 1094 O O . ALA A 1 148 ? 90.811 -3.543 -2.860 1.00 54.44 148 ALA A O 1
ATOM 1095 N N . ARG A 1 149 ? 90.856 -2.052 -1.163 1.00 42.38 149 ARG A N 1
ATOM 1096 C CA . ARG A 1 149 ? 91.406 -0.899 -1.880 1.00 42.38 149 ARG A CA 1
ATOM 1097 C C . ARG A 1 149 ? 92.765 -0.578 -1.287 1.00 42.38 149 ARG A C 1
ATOM 1099 O O . ARG A 1 149 ? 92.880 -0.713 -0.048 1.00 42.38 149 ARG A O 1
#

Sequence (149 aa):
MFGPGGLPKLLSALEIEIGIRSGQLDAWRDFTDALLIVAGPPMPLPRNNAGPQVQDKPEPFSLSRILAEDALKRGRGAEALIKAIDALRGKLTPEQLQKIADLEARLGPPPGGPMPPFGPRPGNFGPGPAARLPEGFGPRDGLPPPPAR

Foldseek 3Di:
DADVCRLVVVLVVLCVQLVPDPVLVVLSVLLSVLCCLQVPDQDDDDDPPDDPDDCPPPDPCPSVVSNVVSVVSNVVSVVSNVVSVVVNVVVGDPSSVVSVVVVVCVVDDPVPDDDDDPDDPPDPPDDDDDDPDDDDDDDDDDDDDDDDD

Radius of gyration: 30.47 Å; chains: 1; bounding box: 109×36×48 Å